Protein AF-B8MUD4-F1 (afdb_monomer_lite)

pLDDT: mean 81.35, std 13.84, range [40.59, 94.88]

Foldseek 3Di:
DDDDDDPPDDDFDDFAAQPVCNPDDTHRDPVSVVVSCCVPPVPPPPPPPVDPPPDPDDPPDDDDDDDDDLVNVLCCLLVDDFDQDDPVRDTSVVSNVCVVVVSVVVPPDDD

Secondary structure (DSSP, 8-state):
------------PPPB--TT-TTSPPB-SHHHHHHHHIIIIIS----TTTS-TTS-PPP--PPPPPP--HHHHHHHHHH-------TT---HHHHHHHHHHHTTTTTS---

Organism: Talaromyces stipitatus (strain ATCC 10500 / CBS 375.48 / QM 6759 / NRRL 1006) (NCBI:txid441959)

Sequence (111 aa):
MSKWHKSTGIFRSPPLKDPLRPNSLPAVTVHEKRDVLVRNLLQNSAEAGDIPLDSPAVPPTSLYFPDISMLQVEESVLQAGNTAPGADEIPTCILKVAWPLIKDKTNRSPI

Radius of gyration: 29.01 Å; chains: 1; bounding box: 50×64×60 Å

Structure (mmCIF, N/CA/C/O backbone):
data_AF-B8MUD4-F1
#
_entry.id   AF-B8MUD4-F1
#
loop_
_atom_site.group_PDB
_atom_site.id
_atom_site.type_symbol
_atom_site.label_atom_id
_atom_site.label_alt_id
_atom_site.label_comp_id
_atom_site.label_asym_id
_atom_site.label_entity_id
_atom_site.label_seq_id
_atom_site.pdbx_PDB_ins_code
_atom_site.Cartn_x
_atom_site.Cartn_y
_atom_site.Cartn_z
_atom_site.occupancy
_atom_site.B_iso_or_equiv
_atom_site.auth_seq_id
_atom_site.auth_comp_id
_atom_site.auth_asym_id
_atom_site.auth_atom_id
_atom_site.pdbx_PDB_model_num
ATOM 1 N N . MET A 1 1 ? 26.417 41.560 -9.220 1.00 42.59 1 MET A N 1
ATOM 2 C CA . MET A 1 1 ? 25.528 40.379 -9.174 1.00 42.59 1 MET A CA 1
ATOM 3 C C . MET A 1 1 ? 25.596 39.669 -10.515 1.00 42.59 1 MET A C 1
ATOM 5 O O . MET A 1 1 ? 25.097 40.201 -11.499 1.00 42.59 1 MET A O 1
ATOM 9 N N . SER A 1 2 ? 26.279 38.528 -10.584 1.00 59.72 2 SER A N 1
ATOM 10 C CA . SER A 1 2 ? 26.466 37.791 -11.838 1.00 59.72 2 SER A CA 1
ATOM 11 C C . SER A 1 2 ? 25.190 37.016 -12.174 1.00 59.72 2 SER A C 1
ATOM 13 O O . SER A 1 2 ? 24.802 36.108 -11.442 1.00 59.72 2 SER A O 1
ATOM 15 N N . LYS A 1 3 ? 24.503 37.406 -13.254 1.00 65.38 3 LYS A N 1
ATOM 16 C CA . LYS A 1 3 ? 23.326 36.692 -13.770 1.00 65.38 3 LYS A CA 1
ATOM 17 C C . LYS A 1 3 ? 23.770 35.338 -14.326 1.00 65.38 3 LYS A C 1
ATOM 19 O O . LYS A 1 3 ? 24.507 35.286 -15.305 1.00 65.38 3 LYS A O 1
ATOM 24 N N . TRP A 1 4 ? 23.307 34.254 -13.708 1.00 71.25 4 TRP A N 1
ATOM 25 C CA . TRP A 1 4 ? 23.485 32.899 -14.227 1.00 71.25 4 TRP A CA 1
ATOM 26 C C . TRP A 1 4 ? 22.733 32.756 -15.554 1.00 71.25 4 TRP A C 1
ATOM 28 O O . TRP A 1 4 ? 21.507 32.884 -15.598 1.00 71.25 4 TRP A O 1
ATOM 38 N N . HIS A 1 5 ? 23.457 32.508 -16.642 1.00 69.56 5 HIS A N 1
ATOM 39 C CA . HIS A 1 5 ? 22.857 32.266 -17.947 1.00 69.56 5 HIS A CA 1
ATOM 40 C C . HIS A 1 5 ? 22.289 30.840 -17.974 1.00 69.56 5 HIS A C 1
ATOM 42 O O . HIS A 1 5 ? 23.037 29.863 -17.975 1.00 69.56 5 HIS A O 1
ATOM 48 N N . LYS A 1 6 ? 20.957 30.696 -17.960 1.00 67.00 6 LYS A N 1
ATOM 49 C CA . LYS A 1 6 ? 20.307 29.398 -18.189 1.00 67.00 6 LYS A CA 1
ATOM 50 C C . LYS A 1 6 ? 20.375 29.083 -19.680 1.00 67.00 6 LYS A C 1
ATOM 52 O O . LYS A 1 6 ? 19.586 29.607 -20.460 1.00 67.00 6 LYS A O 1
ATOM 57 N N . SER A 1 7 ? 21.312 28.227 -20.072 1.00 67.88 7 SER A N 1
ATOM 58 C CA . SER A 1 7 ? 21.369 27.664 -21.421 1.00 67.88 7 SER A CA 1
ATOM 59 C C . SER A 1 7 ? 20.060 26.929 -21.710 1.00 67.88 7 SER A C 1
ATOM 61 O O . SER A 1 7 ? 19.764 25.916 -21.077 1.00 67.88 7 SER A O 1
ATOM 63 N N . THR A 1 8 ? 19.261 27.426 -22.652 1.00 67.12 8 THR A N 1
ATOM 64 C CA . THR A 1 8 ? 18.065 26.729 -23.146 1.00 67.12 8 THR A CA 1
ATOM 65 C C . THR A 1 8 ? 18.514 25.643 -24.125 1.00 67.12 8 THR A C 1
ATOM 67 O O . THR A 1 8 ? 18.402 25.774 -25.337 1.00 67.12 8 THR A O 1
ATOM 70 N N . GLY A 1 9 ? 19.146 24.598 -23.594 1.00 70.44 9 GLY A N 1
ATOM 71 C CA . GLY A 1 9 ? 19.578 23.437 -24.362 1.00 70.44 9 GLY A CA 1
ATOM 72 C C . GLY A 1 9 ? 18.539 22.327 -24.285 1.00 70.44 9 GLY A C 1
ATOM 73 O O . GLY A 1 9 ? 18.052 22.004 -23.203 1.00 70.44 9 GLY A O 1
ATOM 74 N N . ILE A 1 10 ? 18.226 21.704 -25.419 1.00 72.19 10 ILE A N 1
ATOM 75 C CA . ILE A 1 10 ? 17.528 20.417 -25.419 1.00 72.19 10 ILE A CA 1
ATOM 76 C C . ILE A 1 10 ? 18.556 19.374 -24.986 1.00 72.19 10 ILE A C 1
ATOM 78 O O . ILE A 1 10 ? 19.475 19.055 -25.743 1.00 72.19 10 ILE A O 1
ATOM 82 N N . PHE A 1 11 ? 18.425 18.862 -23.761 1.00 74.25 11 PHE A N 1
ATOM 83 C CA . PHE A 1 11 ? 19.257 17.758 -23.300 1.00 74.25 11 PHE A CA 1
ATOM 84 C C . PHE A 1 11 ? 18.994 16.537 -24.184 1.00 74.25 11 PHE A C 1
ATOM 86 O O . PHE A 1 11 ? 17.880 16.014 -24.233 1.00 74.25 11 PHE A O 1
ATOM 93 N N . ARG A 1 12 ? 20.026 16.086 -24.897 1.00 76.06 12 ARG A N 1
ATOM 94 C CA . ARG A 1 12 ? 20.005 14.821 -25.626 1.00 76.06 12 ARG A CA 1
ATOM 95 C C . ARG A 1 12 ? 20.907 13.850 -24.893 1.00 76.06 12 ARG A C 1
ATOM 97 O O . ARG A 1 12 ? 22.092 14.119 -24.717 1.00 76.06 12 ARG A O 1
ATOM 104 N N . SER A 1 13 ? 20.343 12.723 -24.471 1.00 83.19 13 SER A N 1
ATOM 105 C CA . SER A 1 13 ? 21.151 11.648 -23.908 1.00 83.19 13 SER A CA 1
ATOM 106 C C . SER A 1 13 ? 22.106 11.098 -24.980 1.00 83.19 13 SER A C 1
ATOM 108 O O . SER A 1 13 ? 21.719 11.044 -26.157 1.00 83.19 13 SER A O 1
ATOM 110 N N . PRO A 1 14 ? 23.327 10.672 -24.610 1.00 90.12 14 PRO A N 1
ATOM 111 C CA . PRO A 1 14 ? 24.277 10.078 -25.547 1.00 90.12 14 PRO A CA 1
ATOM 112 C C . PRO A 1 14 ? 23.681 8.880 -26.305 1.00 90.12 14 PRO A C 1
ATOM 114 O O . PRO A 1 14 ? 22.746 8.248 -25.796 1.00 90.12 14 PRO A O 1
ATOM 117 N N . PRO A 1 15 ? 24.176 8.556 -27.512 1.00 92.75 15 PRO A N 1
ATOM 118 C CA . PRO A 1 15 ? 23.775 7.345 -28.221 1.00 92.75 15 PRO A CA 1
ATOM 119 C C . PRO A 1 15 ? 24.013 6.089 -27.369 1.00 92.75 15 PRO A C 1
ATOM 121 O O . PRO A 1 15 ? 25.007 6.011 -26.648 1.00 92.75 15 PRO A O 1
ATOM 124 N N . LEU A 1 16 ? 23.111 5.112 -27.447 1.00 93.38 16 LEU A N 1
ATOM 125 C CA . LEU A 1 16 ? 23.170 3.884 -26.653 1.00 93.38 16 LEU A CA 1
ATOM 126 C C . LEU A 1 16 ? 23.576 2.703 -27.538 1.00 93.38 16 LEU A C 1
ATOM 128 O O . LEU A 1 16 ? 22.897 2.398 -28.514 1.00 93.38 16 LEU A O 1
ATOM 132 N N . LYS A 1 17 ? 24.681 2.032 -27.210 1.00 93.94 17 LYS A N 1
ATOM 133 C CA . LYS A 1 17 ? 25.145 0.848 -27.943 1.00 93.94 17 LYS A CA 1
ATOM 134 C C . LYS A 1 17 ? 24.463 -0.411 -27.408 1.00 93.94 17 LYS A C 1
ATOM 136 O O . LYS A 1 17 ? 24.342 -0.570 -26.199 1.00 93.94 17 LYS A O 1
ATOM 141 N N . ASP A 1 18 ? 24.049 -1.297 -28.307 1.00 91.75 18 ASP A N 1
ATOM 142 C CA . ASP A 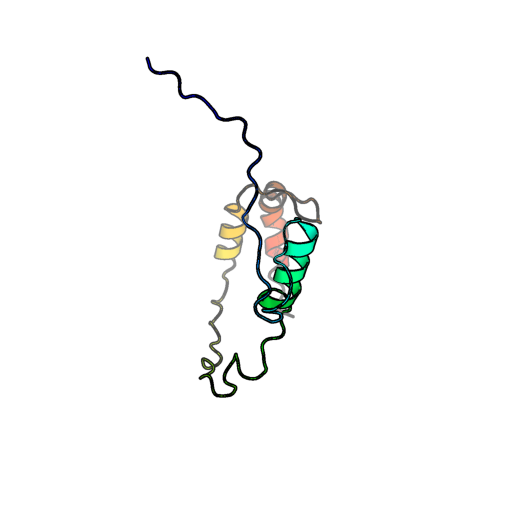1 18 ? 23.486 -2.601 -27.950 1.00 91.75 18 ASP A CA 1
ATOM 143 C C . ASP A 1 18 ? 24.634 -3.602 -27.683 1.00 91.75 18 ASP A C 1
ATOM 145 O O . ASP A 1 18 ? 25.395 -3.903 -28.614 1.00 91.75 18 ASP A O 1
ATOM 149 N N . PRO A 1 19 ? 24.820 -4.097 -26.443 1.00 86.88 19 PRO A N 1
ATOM 150 C CA . PRO A 1 19 ? 25.921 -5.002 -26.110 1.00 86.88 19 PRO A CA 1
ATOM 151 C C . PRO A 1 19 ? 25.790 -6.367 -26.799 1.00 86.88 19 PRO A C 1
ATOM 153 O O . PRO A 1 19 ? 26.808 -6.964 -27.144 1.00 86.88 19 PRO A O 1
ATOM 156 N N . LEU A 1 20 ? 24.567 -6.824 -27.088 1.00 86.75 20 LEU A N 1
ATOM 157 C CA . LEU A 1 20 ? 24.316 -8.077 -27.810 1.00 86.75 20 LEU A CA 1
ATOM 158 C C . LEU A 1 20 ? 24.494 -7.937 -29.330 1.00 86.75 20 LEU A C 1
ATOM 160 O O . LEU A 1 20 ? 24.532 -8.934 -30.052 1.00 86.75 20 LEU A O 1
ATOM 164 N N . ARG A 1 21 ? 24.603 -6.705 -29.848 1.00 89.00 21 ARG A N 1
ATOM 165 C CA . ARG A 1 21 ? 24.796 -6.413 -31.280 1.00 89.00 21 ARG A CA 1
ATOM 166 C C . ARG A 1 21 ? 25.915 -5.388 -31.487 1.00 89.00 21 ARG A C 1
ATOM 168 O O . ARG A 1 21 ? 25.657 -4.282 -31.975 1.00 89.00 21 ARG A O 1
ATOM 175 N N . PRO A 1 22 ? 27.177 -5.749 -31.194 1.00 84.50 22 PRO A N 1
ATOM 176 C CA . PRO A 1 22 ? 28.301 -4.810 -31.139 1.00 84.50 22 PRO A CA 1
ATOM 177 C C . PRO A 1 22 ? 28.640 -4.129 -32.475 1.00 84.50 22 PRO A C 1
ATOM 179 O O . PRO A 1 22 ? 29.274 -3.071 -32.459 1.00 84.50 22 PRO A O 1
ATOM 182 N N . ASN A 1 23 ? 28.204 -4.715 -33.597 1.00 91.50 23 ASN A N 1
ATOM 183 C CA . ASN A 1 23 ? 28.426 -4.214 -34.958 1.00 91.50 23 ASN A CA 1
ATOM 184 C C . ASN A 1 23 ? 27.276 -3.336 -35.487 1.00 91.50 23 ASN A C 1
ATOM 186 O O . ASN A 1 23 ? 27.372 -2.805 -36.590 1.00 91.50 23 ASN A O 1
ATOM 190 N N . SER A 1 24 ? 26.179 -3.201 -34.735 1.00 89.31 24 SER A N 1
ATOM 191 C CA . SER A 1 24 ? 25.066 -2.322 -35.105 1.00 89.31 24 SER A CA 1
ATOM 192 C C . SER A 1 24 ? 25.351 -0.859 -34.749 1.00 89.31 24 SER A C 1
ATOM 194 O O . SER A 1 24 ? 26.146 -0.562 -33.853 1.00 89.31 24 SER A O 1
ATOM 196 N N . LEU A 1 25 ? 24.701 0.066 -35.464 1.00 93.62 25 LEU A N 1
ATOM 197 C CA . LEU A 1 25 ? 24.770 1.490 -35.140 1.00 93.62 25 LEU A CA 1
ATOM 198 C C . LEU A 1 25 ? 24.140 1.765 -33.759 1.00 93.62 25 LEU A C 1
ATOM 200 O O . LEU A 1 25 ? 23.122 1.154 -33.427 1.00 93.62 25 LEU A O 1
ATOM 204 N N . PRO A 1 26 ? 24.698 2.693 -32.960 1.00 93.44 26 PRO A N 1
ATOM 205 C CA . PRO A 1 26 ? 24.115 3.071 -31.676 1.00 93.44 26 PRO A CA 1
ATOM 206 C C . PRO A 1 26 ? 22.716 3.687 -31.818 1.00 93.44 26 PRO A C 1
ATOM 208 O O . PRO A 1 26 ? 22.471 4.494 -32.712 1.00 93.44 26 PRO A O 1
ATOM 211 N N . ALA A 1 27 ? 21.829 3.375 -30.876 1.00 93.75 27 ALA A N 1
ATOM 212 C CA . ALA A 1 27 ? 20.496 3.950 -30.763 1.00 93.75 27 ALA A CA 1
ATOM 213 C C . ALA A 1 27 ? 20.564 5.440 -30.400 1.00 93.75 27 ALA A C 1
ATOM 215 O O . ALA A 1 27 ? 21.121 5.819 -29.364 1.00 93.75 27 ALA A O 1
ATOM 216 N N . VAL A 1 28 ? 19.960 6.296 -31.220 1.00 93.56 28 VAL A N 1
ATOM 217 C CA . VAL A 1 28 ? 19.990 7.759 -31.056 1.00 93.56 28 VAL A CA 1
ATOM 218 C C . VAL A 1 28 ? 18.628 8.326 -30.675 1.00 93.56 28 VAL A C 1
ATOM 220 O O . VAL A 1 28 ? 18.566 9.322 -29.949 1.00 93.56 28 VAL A O 1
ATOM 223 N N . THR A 1 29 ? 17.540 7.683 -31.100 1.00 92.00 29 THR A N 1
ATOM 224 C CA . THR A 1 29 ? 16.172 8.091 -30.764 1.00 92.00 29 THR A CA 1
ATOM 225 C C . THR A 1 29 ? 15.699 7.467 -29.451 1.00 92.00 29 THR A C 1
ATOM 227 O O . THR A 1 29 ? 16.227 6.459 -28.985 1.00 92.00 29 THR A O 1
ATOM 230 N N . VAL A 1 30 ? 14.674 8.058 -28.833 1.00 91.25 30 VAL A N 1
ATOM 231 C CA . VAL A 1 30 ? 14.082 7.525 -27.592 1.00 91.25 30 VAL A CA 1
ATOM 232 C C . VAL A 1 30 ? 13.522 6.114 -27.802 1.00 91.25 30 VAL A C 1
ATOM 234 O O . VAL A 1 30 ? 13.698 5.260 -26.936 1.00 91.25 30 VAL A O 1
ATOM 237 N N . HIS A 1 31 ? 12.898 5.854 -28.955 1.00 94.00 31 HIS A N 1
ATOM 238 C CA . HIS A 1 31 ? 12.330 4.545 -29.285 1.00 94.00 31 HIS A CA 1
ATOM 239 C C . HIS A 1 31 ? 13.414 3.477 -29.436 1.00 94.00 31 HIS A C 1
ATOM 241 O O . HIS A 1 31 ? 13.340 2.442 -28.783 1.00 94.00 31 HIS A O 1
ATOM 247 N N . GLU A 1 32 ? 14.477 3.764 -30.189 1.00 93.69 32 GLU A N 1
ATOM 248 C CA . GLU A 1 32 ? 15.596 2.827 -30.339 1.00 93.69 32 GLU A CA 1
ATOM 249 C C . GLU A 1 32 ? 16.257 2.518 -28.988 1.00 93.69 32 GLU A C 1
ATOM 251 O O . GLU A 1 32 ? 16.576 1.366 -28.697 1.00 93.69 32 GLU A O 1
ATOM 256 N N . LYS A 1 33 ? 16.435 3.533 -28.128 1.00 93.38 33 LYS A N 1
ATOM 257 C CA . LYS A 1 33 ? 17.016 3.343 -26.790 1.00 93.38 33 LYS A CA 1
ATOM 258 C C . LYS A 1 33 ? 16.117 2.493 -25.900 1.00 93.38 33 LYS A C 1
ATOM 260 O O . LYS A 1 33 ? 16.622 1.620 -25.201 1.00 93.38 33 LYS A O 1
ATOM 265 N N . ARG A 1 34 ? 14.799 2.723 -25.940 1.00 93.38 34 ARG A N 1
ATOM 266 C CA . ARG A 1 34 ? 13.816 1.894 -25.232 1.00 93.38 34 ARG A CA 1
ATOM 267 C C . ARG A 1 34 ? 13.957 0.435 -25.650 1.00 93.38 34 ARG A C 1
ATOM 269 O O . ARG A 1 34 ? 14.029 -0.422 -24.779 1.00 93.38 34 ARG A O 1
ATOM 276 N N . ASP A 1 35 ? 14.034 0.163 -26.946 1.00 92.12 35 ASP A N 1
ATOM 277 C CA . ASP A 1 35 ? 14.114 -1.208 -27.449 1.00 92.12 35 ASP A CA 1
ATOM 278 C C . ASP A 1 35 ? 15.406 -1.904 -27.011 1.00 92.12 35 ASP A C 1
ATOM 280 O O . ASP A 1 35 ? 15.373 -3.068 -26.613 1.00 92.12 35 ASP A O 1
ATOM 284 N N . VAL A 1 36 ? 16.538 -1.191 -27.020 1.00 92.00 36 VAL A N 1
ATOM 285 C CA . VAL A 1 36 ? 17.815 -1.710 -26.505 1.00 92.00 36 VAL A CA 1
ATOM 286 C C . VAL A 1 36 ? 17.715 -2.028 -25.011 1.00 92.00 36 VAL A C 1
ATOM 288 O O . VAL A 1 36 ? 18.125 -3.110 -24.602 1.00 92.00 36 VAL A O 1
ATOM 291 N N . LEU A 1 37 ? 17.142 -1.137 -24.196 1.00 90.69 37 LEU A N 1
ATOM 292 C CA . LEU A 1 37 ? 16.991 -1.362 -22.752 1.00 90.69 37 LEU A CA 1
ATOM 293 C C . LEU A 1 37 ? 16.032 -2.513 -22.442 1.00 90.69 37 LEU A C 1
ATOM 295 O O . LEU A 1 37 ? 16.322 -3.336 -21.577 1.00 90.69 37 LEU A O 1
ATOM 299 N N . VAL A 1 38 ? 14.910 -2.597 -23.161 1.00 90.25 38 VAL A N 1
ATOM 300 C CA . VAL A 1 38 ? 13.958 -3.696 -22.991 1.00 90.25 38 VAL A CA 1
ATOM 301 C C . VAL A 1 38 ? 14.635 -5.021 -23.299 1.00 90.25 38 VAL A C 1
ATOM 303 O O . VAL A 1 38 ? 14.595 -5.910 -22.461 1.00 90.25 38 VAL A O 1
ATOM 306 N N . ARG A 1 39 ? 15.314 -5.141 -24.443 1.00 86.81 39 ARG A N 1
ATOM 307 C CA . ARG A 1 39 ? 15.971 -6.394 -24.837 1.00 86.81 39 ARG A CA 1
ATOM 308 C C . ARG A 1 39 ? 17.115 -6.821 -23.918 1.00 86.81 39 ARG A C 1
ATOM 310 O O . ARG A 1 39 ? 17.294 -8.010 -23.721 1.00 86.81 39 ARG A O 1
ATOM 317 N N . ASN A 1 40 ? 17.896 -5.876 -23.395 1.00 84.62 40 ASN A N 1
ATOM 318 C CA . ASN A 1 40 ? 19.129 -6.200 -22.668 1.00 84.62 40 ASN A CA 1
ATOM 319 C C . ASN A 1 40 ? 18.982 -6.227 -21.141 1.00 84.62 40 ASN A C 1
ATOM 321 O O . ASN A 1 40 ? 19.799 -6.855 -20.481 1.00 84.62 40 ASN A O 1
ATOM 325 N N . LEU A 1 41 ? 18.015 -5.500 -20.572 1.00 79.56 41 LEU A N 1
ATOM 326 C CA . LEU A 1 41 ? 17.925 -5.294 -19.119 1.00 79.56 41 LEU A CA 1
ATOM 327 C C . LEU A 1 41 ? 16.537 -5.584 -18.541 1.00 79.56 41 LEU A C 1
ATOM 329 O O . LEU A 1 41 ? 16.442 -6.020 -17.400 1.00 79.56 41 LEU A O 1
ATOM 333 N N . LEU A 1 42 ? 15.458 -5.289 -19.281 1.00 78.88 42 LEU A N 1
ATOM 334 C CA . LEU A 1 42 ? 14.083 -5.358 -18.746 1.00 78.88 42 LEU A CA 1
ATOM 335 C C . LEU A 1 42 ? 13.297 -6.584 -19.217 1.00 78.88 42 LEU A C 1
ATOM 337 O O . LEU A 1 42 ? 12.204 -6.843 -18.711 1.00 78.88 42 LEU A O 1
ATOM 341 N N . GLN A 1 43 ? 13.826 -7.342 -20.175 1.00 68.81 43 GLN A N 1
ATOM 342 C CA . GLN A 1 43 ? 13.405 -8.713 -20.403 1.00 68.81 43 GLN A CA 1
ATOM 343 C C . GLN A 1 43 ? 13.892 -9.498 -19.190 1.00 68.81 43 GLN A C 1
ATOM 345 O O . GLN A 1 43 ? 15.048 -9.892 -19.114 1.00 68.81 43 GLN A O 1
ATOM 350 N N . ASN A 1 44 ? 13.002 -9.631 -18.204 1.00 58.31 44 ASN A N 1
ATOM 351 C CA . ASN A 1 44 ? 13.149 -10.448 -17.003 1.00 58.31 44 ASN A CA 1
ATOM 352 C C . ASN A 1 44 ? 13.177 -11.941 -17.381 1.00 58.31 44 ASN A C 1
ATOM 354 O O . ASN A 1 44 ? 12.321 -12.732 -17.000 1.00 58.31 44 ASN A O 1
ATOM 358 N N . SER A 1 45 ? 14.125 -12.304 -18.228 1.00 59.44 45 SER A N 1
ATOM 359 C CA . SER A 1 45 ? 14.659 -13.642 -18.341 1.00 59.44 45 SER A CA 1
ATOM 360 C C . SER A 1 45 ? 15.839 -13.654 -17.390 1.00 59.44 45 SER A C 1
ATOM 362 O O . SER A 1 45 ? 16.964 -13.411 -17.812 1.00 59.44 45 SER A O 1
ATOM 364 N N . ALA A 1 46 ? 15.563 -13.857 -16.098 1.00 57.62 46 ALA A N 1
ATOM 365 C CA . ALA A 1 46 ? 16.578 -14.411 -15.217 1.00 57.62 46 ALA A CA 1
ATOM 366 C C . ALA A 1 46 ? 17.106 -15.650 -15.941 1.00 57.62 46 ALA A C 1
ATOM 368 O O . ALA A 1 46 ? 16.334 -16.576 -16.224 1.00 57.62 46 ALA A O 1
ATOM 369 N N . GLU A 1 47 ? 18.368 -15.627 -16.361 1.00 58.59 47 GLU A N 1
ATOM 370 C CA . GLU A 1 47 ? 18.964 -16.831 -16.912 1.00 58.59 47 GLU A CA 1
ATOM 371 C C . GLU A 1 47 ? 18.874 -17.868 -15.787 1.00 58.59 47 GLU A C 1
ATOM 373 O O . GLU A 1 47 ? 19.068 -17.530 -14.619 1.00 58.59 47 GLU A O 1
ATOM 378 N N . ALA A 1 48 ? 18.516 -19.119 -16.080 1.00 56.38 48 ALA A N 1
ATOM 379 C CA . ALA A 1 48 ? 18.300 -20.137 -15.043 1.00 56.38 48 ALA A CA 1
ATOM 380 C C . ALA A 1 48 ? 19.547 -20.411 -14.157 1.00 56.38 48 ALA A C 1
ATOM 382 O O . ALA A 1 48 ? 19.486 -21.258 -13.270 1.00 56.38 48 ALA A O 1
ATOM 383 N N . GLY A 1 49 ? 20.666 -19.709 -14.395 1.00 59.41 49 GLY A N 1
ATOM 384 C CA . GLY A 1 49 ? 21.869 -19.669 -13.567 1.00 59.41 49 GLY A CA 1
ATOM 385 C C . GLY A 1 49 ? 22.120 -18.368 -12.781 1.00 59.41 49 GLY A C 1
ATOM 386 O O . GLY A 1 49 ? 23.061 -18.355 -11.994 1.00 59.41 49 GLY A O 1
ATOM 387 N N . ASP A 1 50 ? 21.322 -17.300 -12.935 1.00 64.06 50 ASP A N 1
ATOM 388 C CA . ASP A 1 50 ? 21.500 -16.038 -12.182 1.00 64.06 50 ASP A CA 1
ATOM 389 C C . ASP A 1 50 ? 21.139 -16.188 -10.698 1.00 64.06 50 ASP A C 1
ATOM 391 O O . ASP A 1 50 ? 21.699 -15.521 -9.827 1.00 64.06 50 ASP A O 1
ATOM 395 N N . ILE A 1 51 ? 20.197 -17.084 -10.403 1.00 64.62 51 ILE A N 1
ATOM 396 C CA . ILE A 1 51 ? 19.857 -17.505 -9.047 1.00 64.62 51 ILE A CA 1
ATOM 397 C C . ILE A 1 51 ? 20.420 -18.919 -8.904 1.00 64.62 51 ILE A C 1
ATOM 399 O O . ILE A 1 51 ? 19.855 -19.842 -9.495 1.00 64.62 51 ILE A O 1
ATOM 403 N N . PRO A 1 52 ? 21.520 -19.125 -8.157 1.00 66.69 52 PRO A N 1
ATOM 404 C CA . PRO A 1 52 ? 22.003 -20.468 -7.881 1.00 66.69 52 PRO A CA 1
ATOM 405 C C . PRO A 1 52 ? 20.851 -21.283 -7.293 1.00 66.69 52 PRO A C 1
ATOM 407 O O . PRO A 1 52 ? 20.267 -20.875 -6.287 1.00 66.69 52 PRO A O 1
ATOM 410 N N . LEU A 1 53 ? 20.523 -22.427 -7.903 1.00 62.06 53 LEU A N 1
ATOM 411 C CA . LEU A 1 53 ? 19.516 -23.345 -7.353 1.00 62.06 53 LEU A CA 1
ATOM 412 C C . LEU A 1 53 ? 19.879 -23.757 -5.912 1.00 62.06 53 LEU A C 1
ATOM 414 O O . LEU A 1 53 ? 19.003 -23.969 -5.081 1.00 62.06 53 LEU A O 1
ATOM 418 N N . ASP A 1 54 ? 21.186 -23.783 -5.637 1.00 66.00 54 ASP A N 1
ATOM 419 C CA . ASP A 1 54 ? 21.807 -24.100 -4.352 1.00 66.00 54 ASP A CA 1
ATOM 420 C C . ASP A 1 54 ? 22.102 -22.857 -3.493 1.00 66.00 54 ASP A C 1
ATOM 422 O O . ASP A 1 54 ? 22.900 -22.914 -2.554 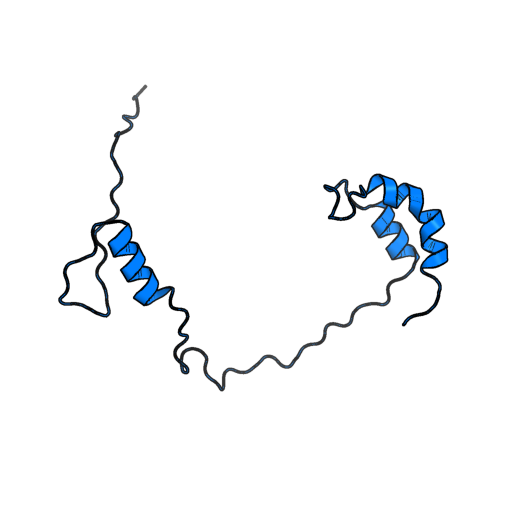1.00 66.00 54 ASP A O 1
ATOM 426 N N . SER A 1 55 ? 21.494 -21.704 -3.797 1.00 62.09 55 SER A N 1
ATOM 427 C CA . SER A 1 55 ? 21.556 -20.561 -2.888 1.00 62.09 55 SER A CA 1
ATOM 428 C C . SER A 1 55 ? 20.911 -20.986 -1.569 1.00 62.09 55 SER A C 1
ATOM 430 O O . SER A 1 55 ? 19.773 -21.458 -1.600 1.00 62.09 55 SER A O 1
ATOM 432 N N . PRO A 1 56 ? 21.583 -20.840 -0.411 1.00 66.25 56 PRO A N 1
ATOM 433 C CA . PRO A 1 56 ? 21.004 -21.227 0.864 1.00 66.25 56 PRO A CA 1
ATOM 434 C C . PRO A 1 56 ? 19.700 -20.452 1.064 1.00 66.25 56 PRO A C 1
ATOM 436 O O . PRO A 1 56 ? 19.702 -19.251 1.335 1.00 66.25 56 PRO A O 1
ATOM 439 N N . ALA A 1 57 ? 18.574 -21.138 0.878 1.00 68.44 57 ALA A N 1
ATOM 440 C CA . ALA A 1 57 ? 17.274 -20.594 1.195 1.00 68.44 57 ALA A CA 1
ATOM 441 C C . ALA A 1 57 ? 17.239 -20.414 2.712 1.00 68.44 57 ALA A C 1
ATOM 443 O O . ALA A 1 57 ? 17.500 -21.359 3.463 1.00 68.44 57 ALA A O 1
ATOM 444 N N . VAL A 1 58 ? 16.960 -19.191 3.166 1.00 73.88 58 VAL A N 1
ATOM 445 C CA . VAL A 1 58 ? 16.707 -18.939 4.586 1.00 73.88 58 VAL A CA 1
ATOM 446 C C . VAL A 1 58 ? 15.628 -19.933 5.023 1.00 73.88 58 VAL A C 1
ATOM 448 O O . VAL A 1 58 ? 14.613 -20.041 4.324 1.00 73.88 58 VAL A O 1
ATOM 451 N N . PRO A 1 59 ? 15.823 -20.680 6.127 1.00 77.62 59 PRO A N 1
ATOM 452 C CA . PRO A 1 59 ? 14.788 -21.562 6.631 1.00 77.62 59 PRO A CA 1
ATOM 453 C C . PRO A 1 59 ? 13.479 -20.780 6.750 1.00 77.62 59 PRO A C 1
ATOM 455 O O . PRO A 1 59 ? 13.519 -19.629 7.206 1.00 77.62 59 PRO A O 1
ATOM 458 N N . PRO A 1 60 ? 12.336 -21.360 6.345 1.00 72.50 60 PRO A N 1
ATOM 459 C CA . PRO A 1 60 ? 11.051 -20.695 6.472 1.00 72.50 60 PRO A CA 1
ATOM 460 C C . PRO A 1 60 ? 10.890 -20.234 7.921 1.00 72.50 60 PRO A C 1
ATOM 462 O O . PRO A 1 60 ? 10.790 -21.035 8.847 1.00 72.50 60 PRO A O 1
ATOM 465 N N . THR A 1 61 ? 10.949 -18.921 8.111 1.00 77.75 61 THR A N 1
ATOM 466 C CA . THR A 1 61 ? 10.818 -18.284 9.414 1.00 77.75 61 THR A CA 1
ATOM 467 C C . THR A 1 61 ? 9.375 -17.850 9.532 1.00 77.75 61 THR A C 1
ATOM 469 O O . THR A 1 61 ? 8.938 -16.923 8.853 1.00 77.75 61 THR A O 1
ATOM 472 N N . SER A 1 62 ? 8.616 -18.541 10.375 1.00 81.44 62 SER A N 1
ATOM 473 C CA . SER A 1 62 ? 7.315 -18.051 10.807 1.00 81.44 62 SER A CA 1
ATOM 474 C C . SER A 1 62 ? 7.527 -17.053 11.937 1.00 81.44 62 SER A C 1
ATOM 476 O O . SER A 1 62 ? 8.099 -17.399 12.973 1.00 81.44 62 SER A O 1
ATOM 478 N N . LEU A 1 63 ? 7.050 -15.825 11.758 1.00 82.19 63 LEU A N 1
ATOM 479 C CA . LEU A 1 63 ? 6.902 -14.904 12.875 1.00 82.19 63 LEU A CA 1
ATOM 480 C C . LEU A 1 63 ? 5.645 -15.284 13.655 1.00 82.19 63 LEU A C 1
ATOM 482 O O . LEU A 1 63 ? 4.588 -15.518 13.069 1.00 82.19 63 LEU A O 1
ATOM 486 N N . TYR A 1 64 ? 5.775 -15.358 14.976 1.00 87.88 64 TYR A N 1
ATOM 487 C CA . TYR A 1 64 ? 4.626 -15.506 15.855 1.00 87.88 64 TYR A CA 1
ATOM 488 C C . TYR A 1 64 ? 3.787 -14.227 15.803 1.00 87.88 64 TYR A C 1
ATOM 490 O O . TYR A 1 64 ? 4.311 -13.134 16.029 1.00 87.88 64 TYR A O 1
ATOM 498 N N . PHE A 1 65 ? 2.494 -14.369 15.522 1.00 83.62 65 PHE A N 1
ATOM 499 C CA . PHE A 1 65 ? 1.543 -13.281 15.696 1.00 83.62 65 PHE A CA 1
ATOM 500 C C . PHE A 1 65 ? 1.081 -13.283 17.155 1.00 83.62 65 PHE A C 1
ATOM 502 O O . PHE A 1 65 ? 0.559 -14.302 17.605 1.00 83.62 65 PHE A O 1
ATOM 509 N N . PRO A 1 66 ? 1.295 -12.191 17.909 1.00 87.69 66 PRO A N 1
ATOM 510 C CA . PRO A 1 66 ? 0.847 -12.121 19.289 1.00 87.69 66 PRO A CA 1
ATOM 511 C C . PRO A 1 66 ? -0.677 -12.170 19.370 1.00 87.69 66 PRO A C 1
ATOM 513 O O . PRO A 1 66 ? -1.371 -11.682 18.475 1.00 87.69 66 PRO A O 1
ATOM 516 N N . ASP A 1 67 ? -1.184 -12.713 20.475 1.00 88.88 67 ASP A N 1
ATOM 517 C CA . ASP A 1 67 ? -2.609 -12.662 20.775 1.00 88.88 67 ASP A CA 1
ATOM 518 C C . ASP A 1 67 ? -3.056 -11.200 20.874 1.00 88.88 67 ASP A C 1
ATOM 520 O O . ASP A 1 67 ? -2.457 -10.393 21.592 1.00 88.88 67 ASP A O 1
ATOM 524 N N . ILE A 1 68 ? -4.107 -10.852 20.134 1.00 88.38 68 ILE A N 1
ATOM 525 C CA . ILE A 1 68 ? -4.653 -9.497 20.111 1.00 88.38 68 ILE A CA 1
ATOM 526 C C . ILE A 1 68 ? -5.728 -9.399 21.191 1.00 88.38 68 ILE A C 1
ATOM 528 O O . ILE A 1 68 ? -6.768 -10.054 21.118 1.00 88.38 68 ILE A O 1
ATOM 532 N N . SER A 1 69 ? -5.492 -8.559 22.198 1.00 90.88 69 SER A N 1
ATOM 533 C CA . SER A 1 69 ? -6.491 -8.274 23.231 1.00 90.88 69 SER A CA 1
ATOM 534 C C . SER A 1 69 ? -7.553 -7.292 22.731 1.00 90.88 69 SER A C 1
ATOM 536 O O . SER A 1 69 ? -7.262 -6.382 21.956 1.00 90.88 69 SER A O 1
ATOM 538 N N . MET A 1 70 ? -8.784 -7.403 23.242 1.00 89.88 70 MET A N 1
ATOM 539 C CA . MET A 1 70 ? -9.856 -6.448 22.917 1.00 89.88 70 MET A CA 1
ATOM 540 C C . MET A 1 70 ? -9.506 -5.001 23.289 1.00 89.88 70 MET A C 1
ATOM 542 O O . MET A 1 70 ? -9.935 -4.080 22.598 1.00 89.88 70 MET A O 1
ATOM 546 N N . LEU A 1 71 ? -8.691 -4.805 24.330 1.00 91.06 71 LEU A N 1
ATOM 547 C CA . LEU A 1 71 ? -8.180 -3.490 24.717 1.00 91.06 71 LEU A CA 1
ATOM 548 C C . LEU A 1 71 ? -7.289 -2.896 23.617 1.00 91.06 71 LEU A C 1
ATOM 550 O O . LEU A 1 71 ? -7.476 -1.745 23.242 1.00 91.06 71 LEU A O 1
ATOM 554 N N . GLN A 1 72 ? -6.383 -3.690 23.036 1.00 91.25 72 GLN A N 1
ATOM 555 C CA . GLN A 1 72 ? -5.543 -3.239 21.919 1.00 91.25 72 GLN A CA 1
ATOM 556 C C . GLN A 1 72 ? -6.362 -2.929 20.664 1.00 91.25 72 GLN A C 1
ATOM 558 O O . GLN A 1 72 ? -6.028 -1.993 19.937 1.00 91.25 72 GLN A O 1
ATOM 563 N N . VAL A 1 73 ? -7.430 -3.692 20.399 1.00 92.00 73 VAL A N 1
ATOM 564 C CA . VAL A 1 73 ? -8.340 -3.391 19.282 1.00 92.00 73 VAL A CA 1
ATOM 565 C C . VAL A 1 73 ? -9.031 -2.051 19.515 1.00 92.00 73 VAL A C 1
ATOM 567 O O . VAL A 1 73 ? -9.031 -1.204 18.625 1.00 92.00 73 VAL A O 1
ATOM 570 N N . GLU A 1 74 ? -9.564 -1.829 20.717 1.00 93.12 74 GLU A N 1
ATOM 571 C CA . GLU A 1 74 ? -10.211 -0.571 21.090 1.00 93.12 74 GLU A CA 1
ATOM 572 C C . GLU A 1 74 ? -9.254 0.619 20.970 1.00 93.12 74 GLU A C 1
ATOM 574 O O . GLU A 1 74 ? -9.574 1.597 20.294 1.00 93.12 74 GLU A O 1
ATOM 579 N N . GLU A 1 75 ? -8.053 0.521 21.542 1.00 94.50 75 GLU A N 1
ATOM 580 C CA . GLU A 1 75 ? -7.032 1.563 21.422 1.00 94.50 75 GLU A CA 1
ATOM 581 C C . GLU A 1 75 ? -6.682 1.838 19.957 1.00 94.50 75 GLU A C 1
ATOM 583 O O . GLU A 1 75 ? -6.645 2.996 19.541 1.00 94.50 75 GLU A O 1
ATOM 588 N N . SER A 1 76 ? -6.503 0.794 19.145 1.00 92.12 76 SER A N 1
ATOM 589 C CA . SER A 1 76 ? -6.171 0.935 17.723 1.00 92.12 76 SER A CA 1
ATOM 590 C C . SER A 1 76 ? -7.279 1.637 16.935 1.00 92.12 76 SER A C 1
ATOM 592 O O . SER A 1 76 ? -6.998 2.526 16.131 1.00 92.12 76 SER A O 1
ATOM 594 N N . VAL A 1 77 ? -8.545 1.289 17.185 1.00 92.31 77 VAL A N 1
ATOM 595 C CA . VAL A 1 77 ? -9.701 1.916 16.527 1.00 92.31 77 VAL A CA 1
ATOM 596 C C . VAL A 1 77 ? -9.829 3.382 16.943 1.00 92.31 77 VAL A C 1
ATOM 598 O O . VAL A 1 77 ? -9.985 4.260 16.091 1.00 92.31 77 VAL A O 1
ATOM 601 N N . LEU A 1 78 ? -9.720 3.677 18.241 1.00 92.81 78 LEU A N 1
ATOM 602 C CA . LEU A 1 78 ? -9.884 5.034 18.767 1.00 92.81 78 LEU A CA 1
ATOM 603 C C . LEU A 1 78 ? -8.713 5.960 18.403 1.00 92.81 78 LEU A C 1
ATOM 605 O O . LEU A 1 78 ? -8.933 7.153 18.171 1.00 92.81 78 LEU A O 1
ATOM 609 N N . GLN A 1 79 ? -7.494 5.429 18.279 1.00 94.81 79 GLN A N 1
ATOM 610 C CA . GLN A 1 79 ? -6.295 6.196 17.916 1.00 94.81 79 GLN A CA 1
ATOM 611 C C . GLN A 1 79 ? -6.053 6.303 16.405 1.00 94.81 79 GLN A C 1
ATOM 613 O O . GLN A 1 79 ? -5.209 7.092 15.982 1.00 94.81 79 GLN A O 1
ATOM 618 N N . ALA A 1 80 ? -6.807 5.582 15.570 1.00 92.56 80 ALA A N 1
ATOM 619 C CA . ALA A 1 80 ? -6.639 5.626 14.119 1.00 92.56 80 ALA A CA 1
ATOM 620 C C . ALA A 1 80 ? -6.711 7.064 13.560 1.00 92.56 80 ALA A C 1
ATOM 622 O O . ALA A 1 80 ? -7.602 7.847 13.903 1.00 92.56 80 ALA A O 1
ATOM 623 N N . GLY A 1 81 ? -5.767 7.429 12.691 1.00 92.44 81 GLY A N 1
ATOM 624 C CA . GLY A 1 81 ? -5.735 8.745 12.049 1.00 92.44 81 GLY A CA 1
ATOM 625 C C . GLY A 1 81 ? -6.916 8.973 11.100 1.00 92.44 81 GLY A C 1
ATOM 626 O O . GLY A 1 81 ? -7.588 8.034 10.673 1.00 92.44 81 GLY A O 1
ATOM 627 N N . ASN A 1 82 ? -7.170 10.235 10.744 1.00 86.75 82 ASN A N 1
ATOM 628 C CA . ASN A 1 82 ? -8.143 10.543 9.698 1.00 86.75 82 ASN A CA 1
ATOM 629 C C . ASN A 1 82 ? -7.523 10.225 8.329 1.00 86.75 82 ASN A C 1
ATOM 631 O O . ASN A 1 82 ? -6.651 10.957 7.860 1.00 86.75 82 ASN A O 1
ATOM 635 N N . THR A 1 83 ? -7.932 9.114 7.724 1.00 82.94 83 THR A N 1
ATOM 636 C CA . THR A 1 83 ? -7.505 8.685 6.387 1.00 82.94 83 THR A CA 1
ATOM 637 C C . THR A 1 83 ? -8.639 8.887 5.389 1.00 82.94 83 THR A C 1
ATOM 639 O O . THR A 1 83 ? -9.804 8.984 5.775 1.00 82.94 83 THR A O 1
ATOM 642 N N . ALA A 1 84 ? -8.313 8.947 4.094 1.00 90.19 84 ALA A N 1
ATOM 643 C CA . ALA A 1 84 ? -9.345 8.889 3.064 1.00 90.19 84 ALA A CA 1
ATOM 644 C C . ALA A 1 84 ? -10.166 7.589 3.221 1.00 90.19 84 ALA A C 1
ATOM 646 O O . ALA A 1 84 ? -9.572 6.556 3.550 1.00 90.19 84 ALA A O 1
ATOM 647 N N . PRO A 1 85 ? -11.495 7.628 3.015 1.00 90.69 85 PRO A N 1
ATOM 648 C CA . PRO A 1 85 ? -12.324 6.429 3.056 1.00 90.69 85 PRO A CA 1
ATOM 649 C C . PRO A 1 85 ? -11.868 5.368 2.049 1.00 90.69 85 PRO A C 1
ATOM 651 O O . PRO A 1 85 ? -11.328 5.696 0.988 1.00 90.69 85 PRO A O 1
ATOM 654 N N . GLY A 1 86 ? -12.088 4.099 2.396 1.00 91.38 86 GLY A N 1
ATOM 655 C CA . GLY A 1 86 ? -11.841 2.971 1.504 1.00 91.38 86 GLY A CA 1
ATOM 656 C C . GLY A 1 86 ? -12.957 2.795 0.471 1.00 91.38 86 GLY A C 1
ATOM 657 O O . GLY A 1 86 ? -13.774 3.683 0.245 1.00 91.38 86 GLY A O 1
ATOM 658 N N . ALA A 1 87 ? -13.017 1.612 -0.144 1.00 94.88 87 ALA A N 1
ATOM 659 C CA . ALA A 1 87 ? -14.073 1.262 -1.100 1.00 94.88 87 ALA A CA 1
ATOM 660 C C . ALA A 1 87 ? -15.481 1.185 -0.471 1.00 94.88 87 ALA A C 1
ATOM 662 O O . ALA A 1 87 ? -16.469 1.178 -1.197 1.00 94.88 87 ALA A O 1
ATOM 663 N N . ASP A 1 88 ? -15.566 1.109 0.860 1.00 91.44 88 ASP A N 1
ATOM 664 C CA . ASP A 1 88 ? -16.814 1.173 1.626 1.00 91.44 88 ASP A CA 1
ATOM 665 C C . ASP A 1 88 ? -17.306 2.610 1.862 1.00 91.44 88 ASP A C 1
ATOM 667 O O . ASP A 1 88 ? -18.407 2.802 2.370 1.00 91.44 88 ASP A O 1
ATOM 671 N N . GLU A 1 89 ? -16.496 3.612 1.504 1.00 93.19 89 GLU A N 1
ATOM 672 C CA . GLU A 1 89 ? -16.747 5.035 1.734 1.00 93.19 89 GLU A CA 1
ATOM 673 C C . GLU A 1 89 ? -16.966 5.400 3.218 1.00 93.19 89 GLU A C 1
ATOM 675 O O . GLU A 1 89 ? -17.464 6.484 3.530 1.00 93.19 89 GLU A O 1
ATOM 680 N N . ILE A 1 90 ? -16.538 4.543 4.158 1.00 91.00 90 ILE A N 1
ATOM 681 C CA . ILE A 1 90 ? -16.684 4.790 5.596 1.00 91.00 90 ILE A CA 1
ATOM 682 C C . ILE A 1 90 ? -15.442 5.524 6.122 1.00 91.00 90 ILE A C 1
ATOM 684 O O . ILE A 1 90 ? -14.339 4.972 6.129 1.00 91.00 90 ILE A O 1
ATOM 688 N N . PRO A 1 91 ? -15.573 6.768 6.614 1.00 92.56 91 PRO A N 1
ATOM 689 C CA . PRO A 1 91 ? -14.452 7.475 7.217 1.00 92.56 91 PRO A CA 1
ATOM 690 C C . PRO A 1 91 ? -14.152 6.954 8.630 1.00 92.56 91 PRO A C 1
ATOM 692 O O . PRO A 1 91 ? -15.048 6.543 9.376 1.00 92.56 91 PRO A O 1
ATOM 695 N N . THR A 1 92 ? -12.894 7.082 9.062 1.00 93.19 92 THR A N 1
ATOM 696 C CA . THR A 1 92 ? -12.428 6.637 10.388 1.00 93.19 92 THR A CA 1
ATOM 697 C C . THR A 1 92 ? -13.242 7.233 11.541 1.00 93.19 92 THR A C 1
ATOM 699 O O . THR A 1 92 ? -13.448 6.580 12.562 1.00 93.19 92 THR A O 1
ATOM 702 N N . CYS A 1 93 ? -13.745 8.464 11.402 1.00 92.62 93 CYS A N 1
ATOM 703 C CA . CYS A 1 93 ? -14.564 9.094 12.439 1.00 92.62 93 CYS A CA 1
ATOM 704 C C . CYS A 1 93 ? -15.862 8.321 12.727 1.00 92.62 93 CYS A C 1
ATOM 706 O O . CYS A 1 93 ? -16.259 8.227 13.887 1.00 92.62 93 CYS A O 1
ATOM 708 N N . ILE A 1 94 ? -16.482 7.718 11.709 1.00 93.38 94 ILE A N 1
ATOM 709 C CA . ILE A 1 94 ? -17.696 6.913 11.871 1.00 93.38 94 ILE A CA 1
ATOM 710 C C . ILE A 1 94 ? -17.365 5.592 12.564 1.00 93.38 94 ILE A C 1
ATOM 712 O O . ILE A 1 94 ? -18.083 5.202 13.481 1.00 93.38 94 ILE A O 1
ATOM 716 N N . LEU A 1 95 ? -16.243 4.953 12.213 1.00 91.19 95 LEU A N 1
ATOM 717 C CA . LEU A 1 95 ? -15.774 3.734 12.884 1.00 91.19 95 LEU A CA 1
ATOM 718 C C . LEU A 1 95 ? -15.530 3.957 14.383 1.00 91.19 95 LEU A C 1
ATOM 720 O O . LEU A 1 95 ? -15.952 3.142 15.200 1.00 91.19 95 LEU A O 1
ATOM 724 N N . LYS A 1 96 ? -14.925 5.090 14.760 1.00 93.50 96 LYS A N 1
ATOM 725 C CA . LYS A 1 96 ? -14.711 5.456 16.171 1.00 93.50 96 LYS A CA 1
ATOM 726 C C . LYS A 1 96 ? -16.020 5.632 16.936 1.00 93.50 96 LYS A C 1
ATOM 728 O O . LYS A 1 96 ? -16.139 5.157 18.059 1.00 93.50 96 LYS A O 1
ATOM 733 N N . VAL A 1 97 ? -17.002 6.299 16.328 1.00 93.75 97 VAL A N 1
ATOM 734 C CA . VAL A 1 97 ? -18.325 6.513 16.938 1.00 93.75 97 VAL A CA 1
ATOM 735 C C . VAL A 1 97 ? -19.101 5.199 17.048 1.00 93.75 97 VAL A C 1
ATOM 737 O O . VAL A 1 97 ? -19.765 4.959 18.053 1.00 93.75 97 VAL A O 1
ATOM 740 N N . ALA A 1 98 ? -19.004 4.336 16.037 1.00 92.81 98 ALA A N 1
ATOM 741 C CA . ALA A 1 98 ? -19.704 3.058 15.990 1.00 92.81 98 ALA A CA 1
ATOM 742 C C . ALA A 1 98 ? -19.035 1.956 16.829 1.00 92.81 98 ALA A C 1
ATOM 744 O O . ALA A 1 98 ? -19.663 0.925 17.067 1.00 92.81 98 ALA A O 1
ATOM 745 N N . TRP A 1 99 ? -17.799 2.152 17.305 1.00 92.12 99 TRP A N 1
ATOM 746 C CA . TRP A 1 99 ? -17.033 1.142 18.042 1.00 92.12 99 TRP A CA 1
ATOM 747 C C . TRP A 1 99 ? -17.810 0.444 19.178 1.00 92.12 99 TRP A C 1
ATOM 749 O O . TRP A 1 99 ? -17.788 -0.789 19.218 1.00 92.12 99 TRP A O 1
ATOM 759 N N . PRO A 1 100 ? -18.578 1.146 20.044 1.00 90.62 100 PRO A N 1
ATOM 760 C CA . PRO A 1 100 ? -19.367 0.495 21.092 1.00 90.62 100 PRO A CA 1
ATOM 761 C C . PRO A 1 100 ? -20.404 -0.508 20.570 1.00 90.62 100 PRO A C 1
ATOM 763 O O . PRO A 1 100 ? -20.741 -1.443 21.283 1.00 90.62 100 PRO A O 1
ATOM 766 N N . LEU A 1 101 ? -20.896 -0.332 19.338 1.00 90.69 101 LEU A N 1
ATOM 767 C CA . LEU A 1 101 ? -21.848 -1.240 18.689 1.00 90.69 101 LEU A CA 1
ATOM 768 C C . LEU A 1 101 ? -21.146 -2.431 18.017 1.00 90.69 101 LEU A C 1
ATOM 770 O O . LEU A 1 101 ? -21.742 -3.498 17.861 1.00 90.69 101 LEU A O 1
ATOM 774 N N . ILE A 1 102 ? -19.891 -2.241 17.600 1.00 90.25 102 ILE A N 1
ATOM 775 C CA . ILE A 1 102 ? -19.085 -3.234 16.877 1.00 90.25 102 ILE A CA 1
ATOM 776 C C . ILE A 1 102 ? -18.414 -4.207 17.852 1.00 90.25 102 ILE A C 1
ATOM 778 O O . ILE A 1 102 ? -18.442 -5.416 17.616 1.00 90.25 102 ILE A O 1
ATOM 782 N N . LYS A 1 103 ? -17.860 -3.705 18.965 1.00 87.75 103 LYS A N 1
ATOM 783 C CA . LYS A 1 103 ? 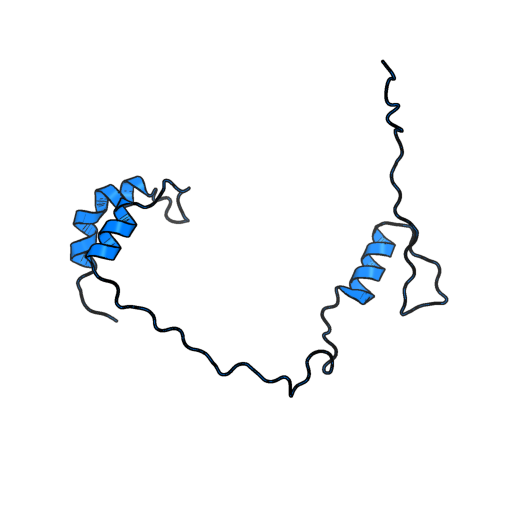-17.063 -4.498 19.919 1.00 87.75 103 LYS A CA 1
ATOM 784 C C . LYS A 1 103 ? -17.805 -5.711 20.496 1.00 87.75 103 LYS A C 1
ATOM 786 O O . LYS A 1 103 ? -17.207 -6.752 20.759 1.00 87.75 103 LYS A O 1
ATOM 791 N N . ASP A 1 104 ?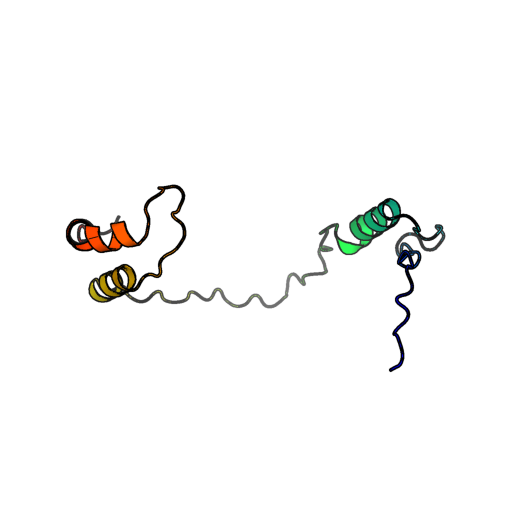 -19.125 -5.605 20.638 1.00 82.69 104 ASP A N 1
ATOM 792 C CA . ASP A 1 104 ? -19.971 -6.681 21.163 1.00 82.69 104 ASP A CA 1
ATOM 793 C C . ASP A 1 104 ? -20.218 -7.788 20.126 1.00 82.69 104 ASP A C 1
ATOM 795 O O . ASP A 1 104 ? -20.550 -8.924 20.472 1.00 82.69 104 ASP A O 1
ATOM 799 N N . LYS A 1 105 ? -20.048 -7.477 18.836 1.00 79.75 105 LYS A N 1
ATOM 800 C CA . LYS A 1 105 ? -20.207 -8.422 17.722 1.00 79.75 105 LYS A CA 1
ATOM 801 C C . LYS A 1 105 ? -18.914 -9.169 17.410 1.00 79.75 105 LYS A C 1
ATOM 803 O O . LYS A 1 105 ? -18.989 -10.317 16.984 1.00 79.75 105 LYS A O 1
ATOM 808 N N . THR A 1 106 ? -17.757 -8.562 17.673 1.00 66.50 106 THR A N 1
ATOM 809 C CA . THR A 1 106 ? -16.430 -9.179 17.494 1.00 66.50 106 THR A CA 1
ATOM 810 C C . THR A 1 106 ? -16.099 -10.252 18.537 1.00 66.50 106 THR A C 1
ATOM 812 O O . THR A 1 106 ? -15.197 -11.048 18.314 1.00 66.50 106 THR A O 1
ATOM 815 N N . ASN A 1 107 ? -16.852 -10.335 19.641 1.00 60.66 107 ASN A N 1
ATOM 816 C CA . ASN A 1 107 ? -16.663 -11.344 20.696 1.00 60.66 107 ASN A CA 1
ATOM 817 C C . ASN A 1 107 ? -17.332 -12.707 20.412 1.00 60.66 107 ASN A C 1
ATOM 819 O O . ASN A 1 107 ? -17.278 -13.600 21.260 1.00 60.66 107 ASN A O 1
ATOM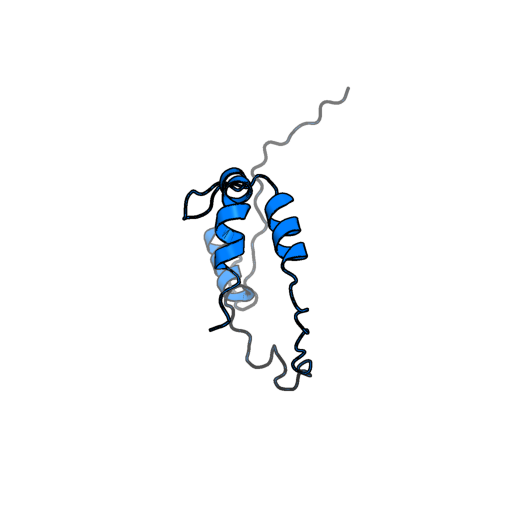 823 N N . ARG A 1 108 ? -17.987 -12.906 19.257 1.00 54.81 108 ARG A N 1
ATOM 824 C CA . ARG A 1 108 ? -18.447 -14.245 18.849 1.00 54.81 108 ARG A CA 1
ATOM 825 C C . ARG A 1 108 ? -17.304 -14.981 18.142 1.00 54.81 108 ARG A C 1
ATOM 827 O O . ARG A 1 108 ? -16.838 -14.518 17.113 1.00 54.81 108 ARG A O 1
ATOM 834 N N . SER A 1 109 ? -16.904 -16.094 18.762 1.00 45.12 109 SER A N 1
ATOM 835 C CA . SER A 1 109 ? -15.870 -17.097 18.453 1.00 45.12 109 SER A CA 1
ATOM 836 C C . SER A 1 109 ? -15.361 -17.256 17.006 1.00 45.12 109 SER A C 1
ATOM 838 O O . SER A 1 109 ? -16.108 -17.023 16.058 1.00 45.12 109 SER A O 1
ATOM 840 N N . PRO A 1 110 ? -14.105 -17.736 16.854 1.00 48.44 110 PRO A N 1
ATOM 841 C CA . PRO A 1 110 ? -13.395 -17.815 15.579 1.00 48.44 110 PRO A CA 1
ATOM 842 C C . PRO A 1 110 ? -14.027 -18.839 14.629 1.00 48.44 110 PRO A C 1
ATOM 844 O O . PRO A 1 110 ? -14.534 -19.874 15.068 1.00 48.44 110 PRO A O 1
ATOM 847 N N . ILE A 1 111 ? -13.975 -18.520 13.335 1.00 40.59 111 ILE A N 1
ATOM 848 C CA . ILE A 1 111 ? -14.219 -19.432 12.208 1.00 40.59 111 ILE A CA 1
ATOM 849 C C . ILE A 1 111 ? -12.899 -20.128 11.878 1.00 40.59 111 ILE A C 1
ATOM 851 O O . ILE A 1 111 ? -11.864 -19.423 11.920 1.00 40.59 111 ILE A O 1
#

=== Feature glossary ===
Key to the feature types in this record:

pLDDT. pLDDT is the predicted lDDT-Cα score: AlphaFold's confidence that the local environment of each residue (all inter-atomic distances within 15 Å) is correctly placed. It is a per-residue number between 0 and 100, with higher meaning more reliable.

Radius of gyration, Cα contacts, bounding box. The geometric summary reports three shape descriptors. Rg (radius of gyration) measures how spread out the Cα atoms are about their centre of mass; compact globular proteins have small Rg, elongated or unfolded ones large. Cα contacts (<8 Å, |i−j|>4) count long-range residue pairs in spatial proximity — high for tightly packed folds, near zero for rods or random coil. The bounding-box extents give the protein's footprint along x, y, z in Å.

Backbone torsions (φ/ψ). Backbone dihedral angles. Every residue except chain termini has a φ (preceding-C → N → Cα → C) and a ψ (N → Cα → C → next-N). They are reported in degrees following the IUPAC sign convention. Secondary structure is essentially a statement about which (φ, ψ) basin each residue occupies.

Contact-map, Ramachandran, and PAE plots. Plot images: a contact map (which residues are close in 3D, as an N×N binary image), a Ramachandran scatter (backbone torsion angles, revealing secondary-structure composition at a glance), and — for AlphaFold structures — a PAE heatmap (pairwise prediction confidence).

Predicted aligned error. Predicted Aligned Error (PAE) is an AlphaFold confidence matrix: entry (i, j) is the expected error in the position of residue j, in ångströms, when the prediction is superimposed on the true structure at residue i. Low PAE within a block of residues means that block is internally rigid and well-predicted; high PAE between two blocks means their relative placement is uncertain even if each block individually is confident.

Secondary structure (3-state, P-SEA). Three-state secondary structure (P-SEA) collapses the eight DSSP classes into helix (a), strand (b), and coil (c). P-SEA assigns these from Cα geometry alone — distances and angles — without requiring backbone oxygens, so it works on any Cα trace.

Solvent-accessible surface area. Solvent-accessible surface area (SASA) is the area in Å² traced out by the centre of a 1.4 Å probe sphere (a water molecule) rolled over the protein's van der Waals surface (Shrake–Rupley / Lee–Richards construction). Buried r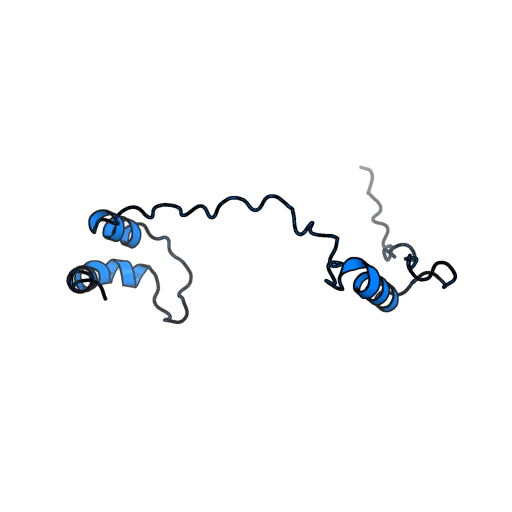esidues have near-zero SASA; fully exposed residues can exceed 200 Å². The total SASA scales roughly with the number of surface residues.

Foldseek 3Di. The Foldseek 3Di string encodes local tertiary geometry as a 20-letter alphabet — one character per residue — derived from the relative positions of nearby Cα atoms. Unlike the amino-acid sequence, 3Di is a direct function of the 3D structure, so two proteins with the same fold have similar 3Di strings even at low sequence identity.

B-factor. For experimental (PDB) structures, the B-factor (temperature factor) quantifies the positional spread of each atom in the crystal — a combination of thermal vibration and static disorder — in units of Å². High B-factors mark flexible loops or poorly resolved regions; low B-factors mark the rigid, well-ordered core.

mmCIF coordinates. The mmCIF block holds the 3D Cartesian coordinates of each backbone atom (N, Cα, C, O) in ångströms. mmCIF is the PDB's canonical archive format — a tagged-loop text representation of the atomic model.

InterPro / GO / CATH / organism. Functional annotations link the protein to curated databases. InterPro entries identify conserved domains and families by matching the sequence against member-database signatures (Pfam, PROSITE, CDD, …). Gene Ontology (GO) terms describe molecular function, biological process, and cellular component in a controlled vocabulary. CATH places the structure in a hierarchical fold classification (Class/Architecture/Topology/Homologous-superfamily). The organism is the source species.

Rendered structure images. Structure images are PyMOL renders from six orthogonal camera directions. Cartoon representation draws helices as coils and strands as arrows; sticks shows the backbone as bonds; surface shows the solvent-excluded envelope. Rainbow coloring maps sequence position to hue (blue→red, N→C); chain coloring assigns a distinct color per polypeptide.

Sequence. This is the polypeptide sequence — one letter per residue, N-terminus first. Length ranges from a few dozen residues for small domains to over a thousand for large multi-domain proteins.

Secondary structure (8-state, DSSP). The SS8 string is DSSP's per-residue secondary-structure call. α-helix (H) means an i→i+4 H-bond ladder; β-strand (E) means the residue participates in a β-sheet; 3₁₀ (G) and π (I) are tighter and wider helices; T/S are turns/bends; '-' is loop.

Nearest PDB structures. Structural nearest neighbors (via Foldseek easy-search vs the PDB). Reported per hit: target PDB id, E-value, and alignment TM-score. A TM-score above ~0.5 is the conventional threshold for 'same fold'.